Protein AF-A0A7C1TDV2-F1 (afdb_monomer_lite)

Foldseek 3Di:
DDPLVVQLVVLVVVLVVVVVVLVVPDDPDCDPVSVLVNVLSVLLSVLSNCVSVVNDDPVVNVVSVVVSVVSVVCVVPPDDDD

Structure (mmCIF, N/CA/C/O backbone):
data_AF-A0A7C1TDV2-F1
#
_entry.id   AF-A0A7C1TDV2-F1
#
loop_
_atom_site.group_PDB
_atom_site.id
_atom_site.type_symbol
_atom_site.label_atom_id
_atom_site.label_alt_id
_atom_site.label_comp_id
_atom_site.label_asym_id
_atom_site.label_entity_id
_atom_site.label_seq_id
_atom_site.pdbx_PDB_ins_code
_atom_site.Cartn_x
_atom_site.Cartn_y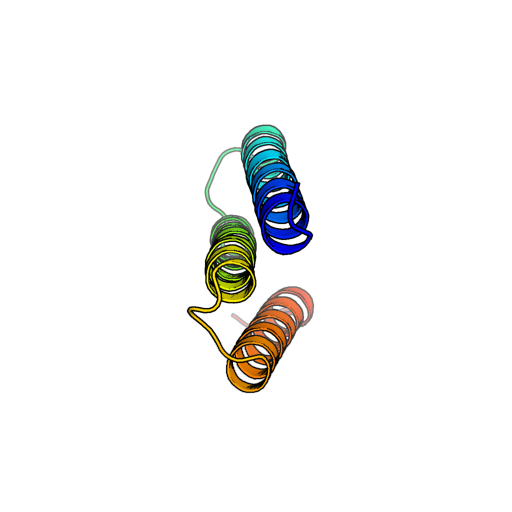
_atom_site.Cartn_z
_atom_site.occupancy
_atom_site.B_iso_or_equiv
_atom_site.auth_seq_id
_atom_site.auth_comp_id
_atom_site.auth_asym_id
_atom_site.auth_atom_id
_atom_site.pdbx_PDB_model_num
ATOM 1 N N . MET A 1 1 ? -18.024 14.392 11.977 1.00 56.44 1 MET A N 1
ATOM 2 C CA . MET A 1 1 ? -17.670 13.416 10.926 1.00 56.44 1 MET A CA 1
ATOM 3 C C . MET A 1 1 ? -16.663 12.468 11.557 1.00 56.44 1 MET A C 1
ATOM 5 O O . MET A 1 1 ? -15.621 12.937 11.993 1.00 56.44 1 MET A O 1
ATOM 9 N N . GLU A 1 2 ? -17.042 11.205 11.740 1.00 77.69 2 GLU A N 1
ATOM 10 C CA . GLU A 1 2 ? -16.269 10.193 12.481 1.00 77.69 2 GLU A CA 1
ATOM 11 C C . GLU A 1 2 ? -14.858 9.990 11.898 1.00 77.69 2 GLU A C 1
ATOM 13 O O . GLU A 1 2 ? -14.676 10.026 10.679 1.00 77.69 2 GLU A O 1
ATOM 18 N N . LEU A 1 3 ? -13.863 9.741 12.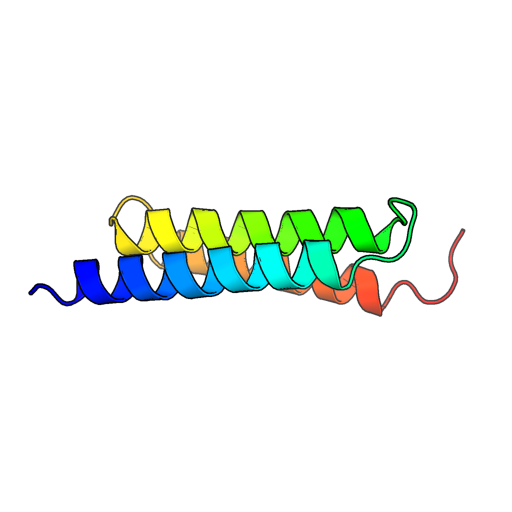758 1.00 81.06 3 LEU A N 1
ATOM 19 C CA . LEU A 1 3 ? -12.456 9.538 12.367 1.00 81.06 3 LEU A CA 1
ATOM 20 C C . LEU A 1 3 ? -12.292 8.395 11.345 1.00 81.06 3 LEU A C 1
ATOM 22 O O . LEU A 1 3 ? -11.461 8.474 10.444 1.00 81.06 3 LEU A O 1
ATOM 26 N N . SER A 1 4 ? -13.131 7.361 11.445 1.00 82.56 4 SER A N 1
ATOM 27 C CA . SER A 1 4 ? -13.177 6.225 10.516 1.00 82.56 4 SER A CA 1
ATOM 28 C C . SER A 1 4 ? -13.523 6.634 9.083 1.00 82.56 4 SER A C 1
ATOM 30 O O . SER A 1 4 ? -12.926 6.127 8.135 1.00 82.56 4 SER A O 1
ATOM 32 N N . HIS A 1 5 ? -14.436 7.593 8.912 1.00 88.19 5 HIS A N 1
ATOM 33 C CA . HIS A 1 5 ? -14.832 8.085 7.592 1.00 88.19 5 HIS A CA 1
ATOM 34 C C . HIS A 1 5 ? -13.709 8.902 6.955 1.00 88.19 5 HIS A C 1
ATOM 36 O O . HIS A 1 5 ? -13.430 8.743 5.769 1.00 88.19 5 HIS A O 1
ATOM 42 N N . TRP A 1 6 ? -13.018 9.721 7.751 1.00 91.81 6 TRP A N 1
ATOM 43 C CA . TRP A 1 6 ? -11.837 10.457 7.300 1.00 91.81 6 TRP A CA 1
ATOM 44 C C . TRP A 1 6 ? -10.690 9.529 6.905 1.00 91.81 6 TRP A C 1
ATOM 46 O O . TRP A 1 6 ? -10.074 9.740 5.862 1.00 91.81 6 TRP A O 1
ATOM 56 N N . LEU A 1 7 ? -10.433 8.483 7.695 1.00 93.00 7 LEU A N 1
ATOM 57 C CA . LEU A 1 7 ? -9.413 7.483 7.387 1.00 93.00 7 LEU A CA 1
ATOM 58 C C . LEU A 1 7 ? -9.736 6.745 6.082 1.00 93.00 7 LEU A C 1
ATOM 60 O O . LEU A 1 7 ? -8.883 6.628 5.206 1.00 93.00 7 LEU A O 1
ATOM 64 N N . MET A 1 8 ? -10.978 6.289 5.924 1.00 94.25 8 MET A N 1
ATOM 65 C CA . MET A 1 8 ? -11.424 5.590 4.720 1.00 94.25 8 MET A CA 1
ATOM 66 C C . MET A 1 8 ? -11.332 6.484 3.478 1.00 94.25 8 MET A C 1
ATOM 68 O O . MET A 1 8 ? -10.848 6.043 2.436 1.00 94.25 8 MET A O 1
ATOM 72 N N . LEU A 1 9 ? -11.724 7.755 3.602 1.00 95.31 9 LEU A N 1
ATOM 73 C CA . LEU A 1 9 ? -11.633 8.742 2.529 1.00 95.31 9 LEU A CA 1
ATOM 74 C C . LEU A 1 9 ? -10.175 9.050 2.159 1.00 95.31 9 LEU A C 1
ATOM 76 O O . LEU A 1 9 ? -9.848 9.108 0.975 1.00 95.31 9 LEU A O 1
ATOM 80 N N . ALA A 1 10 ? -9.281 9.168 3.144 1.00 95.38 10 ALA A N 1
ATOM 81 C CA . ALA A 1 10 ? -7.851 9.349 2.904 1.00 95.38 10 ALA A CA 1
ATOM 82 C C . ALA A 1 10 ? -7.239 8.152 2.159 1.00 95.38 10 ALA A C 1
ATOM 84 O O . ALA A 1 10 ? -6.521 8.346 1.177 1.00 95.38 10 ALA A O 1
ATOM 85 N N . ILE A 1 11 ? -7.561 6.922 2.573 1.00 95.94 11 ILE A N 1
ATOM 86 C CA . ILE A 1 11 ? -7.084 5.699 1.909 1.00 95.94 11 ILE A CA 1
ATOM 87 C C . ILE A 1 11 ? -7.635 5.611 0.485 1.00 95.94 11 ILE A C 1
ATOM 89 O O . ILE A 1 11 ? -6.887 5.297 -0.439 1.00 95.94 11 ILE A O 1
ATOM 93 N N . PHE A 1 12 ? -8.914 5.932 0.286 1.00 95.69 12 PHE A N 1
ATOM 94 C CA . PHE A 1 12 ? -9.529 5.935 -1.038 1.00 95.69 12 PHE A CA 1
ATOM 95 C C . PHE A 1 12 ? -8.856 6.941 -1.978 1.00 95.69 12 PHE A C 1
ATOM 97 O O . PHE A 1 12 ? -8.495 6.584 -3.099 1.00 95.69 12 PHE A O 1
ATOM 104 N N . ILE A 1 13 ? -8.636 8.178 -1.520 1.00 96.88 13 ILE A N 1
ATOM 105 C CA . ILE A 1 13 ? -7.975 9.216 -2.320 1.00 96.88 13 ILE A CA 1
ATOM 106 C C . ILE A 1 13 ? -6.525 8.827 -2.618 1.00 96.88 13 ILE A C 1
ATOM 108 O O . ILE A 1 13 ? -6.104 8.931 -3.767 1.00 96.88 13 ILE A O 1
ATOM 112 N N . LEU A 1 14 ? -5.767 8.345 -1.628 1.00 96.50 14 LEU A N 1
ATOM 113 C CA . LEU A 1 14 ? -4.376 7.921 -1.825 1.00 96.50 14 LEU A CA 1
ATOM 114 C C . LEU A 1 14 ? -4.266 6.727 -2.778 1.00 96.50 14 LEU A C 1
ATOM 116 O O . LEU A 1 14 ? -3.432 6.744 -3.684 1.00 96.50 14 LEU A O 1
ATOM 120 N N . GLY A 1 15 ? -5.118 5.715 -2.616 1.00 95.00 15 GLY A N 1
ATOM 121 C CA . GLY A 1 15 ? -5.171 4.555 -3.503 1.00 95.00 15 GLY A CA 1
ATOM 122 C C . GLY A 1 15 ? -5.585 4.936 -4.925 1.00 95.00 15 GLY A C 1
ATOM 123 O O . GLY A 1 15 ? -4.915 4.564 -5.889 1.00 95.00 15 GLY A O 1
ATOM 124 N N . GLY A 1 16 ? -6.628 5.756 -5.066 1.00 95.50 16 GLY A N 1
ATOM 125 C CA . GLY A 1 16 ? -7.093 6.270 -6.354 1.00 95.50 16 GLY A CA 1
ATOM 126 C C . GLY A 1 16 ? -6.041 7.125 -7.063 1.00 95.50 16 GLY A C 1
ATOM 127 O O . GLY A 1 16 ? -5.755 6.904 -8.239 1.00 95.50 16 GLY A O 1
ATOM 128 N N . ALA A 1 17 ? -5.399 8.049 -6.347 1.00 96.06 17 ALA A N 1
ATOM 129 C CA . ALA A 1 17 ? -4.314 8.867 -6.883 1.00 96.06 17 ALA A CA 1
ATOM 130 C C . ALA A 1 17 ? -3.101 8.015 -7.285 1.00 96.06 17 ALA A C 1
ATOM 132 O O . ALA A 1 17 ? -2.503 8.265 -8.330 1.00 96.06 17 ALA A O 1
ATOM 133 N N . SER A 1 18 ? -2.774 6.975 -6.510 1.00 94.12 18 SER A N 1
ATOM 134 C CA . SER A 1 18 ? -1.698 6.030 -6.836 1.00 94.12 18 SER A CA 1
ATOM 135 C C . SER A 1 18 ? -2.006 5.221 -8.095 1.00 94.12 18 SER A C 1
ATOM 137 O O . SER A 1 18 ? -1.120 5.039 -8.925 1.00 94.12 18 SER A O 1
ATOM 139 N N . LEU A 1 19 ? -3.258 4.786 -8.287 1.00 93.38 19 LEU A N 1
ATOM 140 C CA . LEU A 1 19 ? -3.698 4.122 -9.517 1.00 93.38 19 LEU A CA 1
ATOM 141 C C . LEU A 1 19 ? -3.614 5.061 -10.724 1.00 93.38 19 LEU A C 1
ATOM 143 O O . LEU A 1 19 ? -3.060 4.681 -11.753 1.00 93.38 19 LEU A O 1
ATOM 147 N N . ILE A 1 20 ? -4.106 6.296 -10.598 1.00 93.50 20 ILE A N 1
ATOM 148 C CA . ILE A 1 20 ? -3.996 7.302 -11.665 1.00 93.50 20 ILE A CA 1
ATOM 149 C C . ILE A 1 20 ? -2.521 7.552 -11.999 1.00 93.50 20 ILE A C 1
ATOM 151 O O . ILE A 1 20 ? -2.146 7.522 -13.170 1.00 93.50 2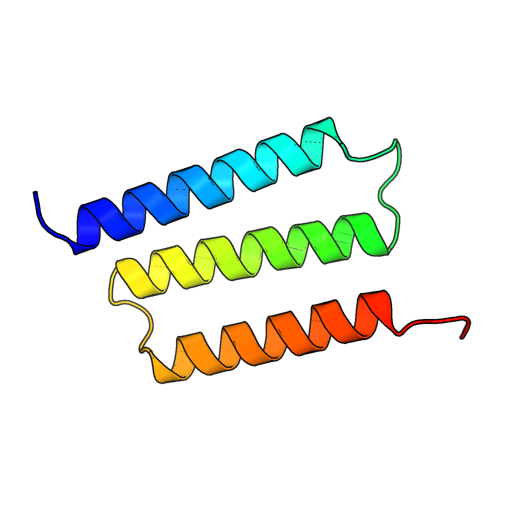0 ILE A O 1
ATOM 155 N N . GLY A 1 21 ? -1.680 7.753 -10.981 1.00 90.56 21 GLY A N 1
ATOM 156 C CA . GLY A 1 21 ? -0.238 7.912 -11.134 1.00 90.56 21 GLY A CA 1
ATOM 157 C C . GLY A 1 21 ? 0.375 6.734 -11.882 1.00 90.56 21 GLY A C 1
ATOM 158 O O . GLY A 1 21 ? 1.016 6.942 -12.905 1.00 90.56 21 GLY A O 1
ATOM 159 N N . PHE A 1 22 ? 0.088 5.508 -11.445 1.00 90.94 22 PHE A N 1
ATOM 160 C CA . PHE A 1 22 ? 0.549 4.277 -12.078 1.00 90.94 22 PHE A CA 1
ATOM 161 C C . PHE A 1 22 ? 0.152 4.188 -13.558 1.00 90.94 22 PHE A C 1
ATOM 163 O O . PHE A 1 22 ? 0.998 3.918 -14.406 1.00 90.94 22 PHE A O 1
ATOM 170 N N . PHE A 1 23 ? -1.109 4.454 -13.908 1.00 89.25 23 PHE A N 1
ATOM 171 C CA . PHE A 1 23 ? -1.556 4.383 -15.303 1.00 89.25 23 PHE A CA 1
ATOM 172 C C . PHE A 1 23 ? -0.991 5.502 -16.184 1.00 89.25 23 PHE A C 1
ATOM 174 O O . PHE A 1 23 ? -0.846 5.284 -17.387 1.00 89.25 23 PHE A O 1
ATOM 181 N N . LYS A 1 24 ? -0.654 6.666 -15.614 1.00 89.19 24 LYS A N 1
ATOM 182 C CA . LYS A 1 24 ? -0.002 7.764 -16.346 1.00 89.19 24 LYS A CA 1
ATOM 183 C C . LYS A 1 24 ? 1.507 7.572 -16.500 1.00 89.19 24 LYS A C 1
ATOM 185 O O . LYS A 1 24 ? 2.062 8.071 -17.472 1.00 89.19 24 LYS A O 1
ATOM 190 N N . THR A 1 25 ? 2.169 6.903 -15.555 1.00 85.00 25 THR A N 1
ATOM 191 C CA . THR A 1 25 ? 3.630 6.714 -15.564 1.00 85.00 25 THR A CA 1
ATOM 192 C C . THR A 1 25 ? 4.070 5.362 -16.107 1.00 85.00 25 THR A C 1
ATOM 194 O O . THR A 1 25 ? 5.251 5.203 -16.422 1.00 85.00 25 THR A O 1
ATOM 197 N N . LYS A 1 26 ? 3.161 4.385 -16.243 1.00 77.62 26 LYS A N 1
ATOM 198 C CA . LYS A 1 26 ? 3.505 3.097 -16.850 1.00 77.62 26 LYS A CA 1
ATOM 199 C C . LYS A 1 26 ? 3.999 3.312 -18.282 1.00 77.62 26 LYS A C 1
ATOM 201 O O . LYS A 1 26 ? 3.365 3.993 -19.085 1.00 77.62 26 LYS A O 1
ATOM 206 N N . THR A 1 27 ? 5.120 2.686 -18.604 1.00 71.38 27 THR A N 1
ATOM 207 C CA . THR A 1 27 ? 5.619 2.573 -19.975 1.00 71.38 27 THR A CA 1
ATOM 208 C C . THR A 1 27 ? 4.713 1.632 -20.782 1.00 71.38 27 THR A C 1
ATOM 210 O O . THR A 1 27 ? 3.945 0.851 -20.210 1.00 71.38 27 THR A O 1
ATOM 213 N N . GLU A 1 28 ? 4.743 1.719 -22.113 1.00 70.56 28 GLU A N 1
ATOM 214 C CA . GLU A 1 28 ? 3.977 0.804 -22.967 1.00 70.56 28 GLU A CA 1
ATOM 215 C C . GLU A 1 28 ? 4.457 -0.645 -22.771 1.00 70.56 28 GLU A C 1
ATOM 217 O O . GLU A 1 28 ? 5.645 -0.941 -22.868 1.00 70.56 28 GLU A O 1
ATOM 222 N N . GLY A 1 29 ? 3.516 -1.543 -22.457 1.00 62.53 29 GLY A N 1
ATOM 223 C CA . GLY A 1 29 ? 3.785 -2.934 -22.081 1.00 62.53 29 GLY A CA 1
ATOM 224 C C . GLY A 1 29 ? 3.689 -3.206 -20.572 1.00 62.53 29 GLY A C 1
ATOM 225 O O . GLY A 1 29 ? 4.105 -2.415 -19.727 1.00 62.53 29 GLY A O 1
ATOM 226 N N . PHE A 1 30 ? 3.122 -4.359 -20.206 1.00 67.19 30 PHE A N 1
ATOM 227 C CA . PHE A 1 30 ? 3.135 -4.856 -18.826 1.00 67.19 30 PHE A CA 1
ATOM 228 C C . PHE A 1 30 ? 4.429 -5.638 -18.585 1.00 67.19 30 PHE A C 1
ATOM 230 O O . PHE A 1 30 ? 4.484 -6.853 -18.756 1.00 67.19 30 PHE A O 1
ATOM 237 N N . GLY A 1 31 ? 5.494 -4.931 -18.205 1.00 68.88 31 GLY A N 1
ATOM 238 C CA . GLY A 1 31 ? 6.700 -5.577 -17.691 1.00 68.88 31 GLY A CA 1
ATOM 239 C C . GLY A 1 31 ? 6.431 -6.298 -16.363 1.00 68.88 31 GLY A C 1
ATOM 240 O O . GLY A 1 31 ? 5.463 -5.994 -15.660 1.00 68.88 31 GLY A O 1
ATOM 241 N N . ARG A 1 32 ? 7.326 -7.217 -15.969 1.00 70.69 32 ARG A N 1
ATOM 242 C CA . ARG A 1 32 ? 7.215 -7.990 -14.711 1.00 70.69 32 ARG A CA 1
ATOM 243 C C . ARG A 1 32 ? 6.987 -7.111 -13.473 1.00 70.69 32 ARG A C 1
ATOM 245 O O . ARG A 1 32 ? 6.227 -7.461 -12.572 1.00 70.69 32 ARG A O 1
ATOM 252 N N . PHE A 1 33 ? 7.619 -5.939 -13.455 1.00 79.62 33 PHE A N 1
ATOM 253 C CA . PHE A 1 33 ? 7.504 -4.978 -12.364 1.00 79.62 33 PHE A CA 1
ATOM 254 C C . PHE A 1 33 ? 6.202 -4.179 -12.421 1.00 79.62 33 PHE A C 1
ATOM 256 O O . PHE A 1 33 ? 5.611 -3.940 -11.379 1.00 79.62 33 PHE A O 1
ATOM 263 N N . THR A 1 34 ? 5.690 -3.865 -13.614 1.00 83.19 34 THR A N 1
ATOM 264 C CA . THR A 1 34 ? 4.421 -3.146 -13.806 1.00 83.19 34 THR A CA 1
ATOM 265 C C . THR A 1 34 ? 3.257 -3.899 -13.160 1.00 83.19 34 THR A C 1
ATOM 267 O O . THR A 1 34 ? 2.535 -3.335 -12.340 1.00 83.19 34 THR A O 1
ATOM 270 N N . THR A 1 35 ? 3.106 -5.195 -13.452 1.00 86.06 35 THR A N 1
ATOM 271 C CA . THR A 1 35 ? 2.048 -6.025 -12.846 1.00 86.06 35 THR A CA 1
ATOM 272 C C . THR A 1 35 ? 2.222 -6.144 -11.334 1.00 86.06 35 THR A C 1
ATOM 274 O O . THR A 1 35 ? 1.259 -6.024 -10.582 1.00 86.06 35 THR A O 1
ATOM 277 N N . SER A 1 36 ? 3.458 -6.330 -10.874 1.00 87.88 36 SER A N 1
ATOM 278 C CA . SER A 1 36 ? 3.759 -6.503 -9.453 1.00 87.88 36 SER A CA 1
ATOM 279 C C . SER A 1 36 ? 3.482 -5.230 -8.643 1.00 87.88 36 SER A C 1
ATOM 281 O O . SER A 1 36 ? 2.863 -5.291 -7.583 1.00 87.88 36 SER A O 1
ATOM 283 N N . THR A 1 37 ? 3.856 -4.061 -9.163 1.00 88.19 37 THR A N 1
ATOM 284 C CA . THR A 1 37 ? 3.543 -2.762 -8.554 1.00 88.19 37 THR A CA 1
ATOM 285 C C . THR A 1 37 ? 2.037 -2.503 -8.530 1.00 88.19 37 THR A C 1
ATOM 287 O O . THR A 1 37 ? 1.526 -2.040 -7.512 1.00 88.19 37 THR A O 1
ATOM 290 N N . LEU A 1 38 ? 1.305 -2.853 -9.595 1.00 90.50 38 LEU A N 1
ATOM 291 C CA . LEU A 1 38 ? -0.157 -2.750 -9.607 1.00 90.50 38 LEU A CA 1
ATOM 292 C C . LEU A 1 38 ? -0.792 -3.604 -8.504 1.00 90.50 38 LEU A C 1
ATOM 294 O O . LEU A 1 38 ? -1.663 -3.123 -7.780 1.00 90.50 38 LEU A O 1
ATOM 298 N N . LEU A 1 39 ? -0.334 -4.849 -8.345 1.00 91.62 39 LEU A N 1
ATOM 299 C CA . LEU A 1 39 ? -0.813 -5.743 -7.290 1.00 91.62 39 LEU A CA 1
ATOM 300 C C . LEU A 1 39 ? -0.542 -5.169 -5.898 1.00 91.62 39 LEU A C 1
ATOM 302 O O . LEU A 1 39 ? -1.436 -5.193 -5.059 1.00 91.62 39 LEU A O 1
ATOM 306 N N . VAL A 1 40 ? 0.640 -4.594 -5.661 1.00 93.06 40 VAL A N 1
ATOM 307 C CA . VAL A 1 40 ? 0.957 -3.924 -4.388 1.00 93.06 40 VAL A CA 1
ATOM 308 C C . VAL A 1 40 ? -0.009 -2.771 -4.112 1.00 93.06 40 VAL A C 1
ATOM 310 O O . VAL A 1 40 ? -0.582 -2.709 -3.024 1.00 93.06 40 VAL A O 1
ATOM 313 N N . ILE A 1 41 ? -0.233 -1.891 -5.095 1.00 94.12 41 ILE A N 1
ATOM 314 C CA . ILE A 1 41 ? -1.153 -0.751 -4.958 1.00 94.12 41 ILE A CA 1
ATOM 315 C C . ILE A 1 41 ? -2.562 -1.243 -4.611 1.00 94.12 41 ILE A C 1
ATOM 317 O O . ILE A 1 41 ? -3.187 -0.723 -3.684 1.00 94.12 41 ILE A O 1
ATOM 321 N N . LEU A 1 42 ? -3.053 -2.265 -5.316 1.00 94.88 42 LEU A N 1
ATOM 322 C CA . LEU A 1 42 ? -4.384 -2.823 -5.086 1.00 94.88 42 LEU A CA 1
ATOM 323 C C . LEU A 1 42 ? -4.502 -3.491 -3.714 1.00 94.88 42 LEU A C 1
ATOM 325 O O . LEU A 1 42 ? -5.445 -3.195 -2.982 1.00 94.88 42 LEU A O 1
ATOM 329 N N . VAL A 1 43 ? -3.547 -4.347 -3.342 1.00 96.06 43 VAL A N 1
ATOM 330 C CA . VAL A 1 43 ? -3.573 -5.077 -2.067 1.00 96.06 43 VAL A CA 1
ATOM 331 C C . VAL A 1 43 ? -3.568 -4.108 -0.890 1.00 96.06 43 VAL A C 1
ATOM 333 O O . VAL A 1 43 ? -4.404 -4.257 -0.004 1.00 96.06 43 VAL A O 1
ATOM 336 N N . VAL A 1 44 ? -2.692 -3.098 -0.892 1.00 96.06 44 VAL A N 1
ATOM 337 C CA . VAL A 1 44 ? -2.604 -2.106 0.196 1.00 96.06 44 VAL A CA 1
ATOM 338 C C . VAL A 1 44 ? -3.849 -1.222 0.257 1.00 96.06 44 VAL A C 1
ATOM 340 O O . VAL A 1 44 ? -4.341 -0.928 1.344 1.00 96.06 44 VAL A O 1
ATOM 343 N N . THR A 1 45 ? -4.388 -0.818 -0.896 1.00 96.75 45 THR A N 1
ATOM 344 C CA . THR A 1 45 ? -5.590 0.026 -0.937 1.00 96.75 45 THR A CA 1
ATOM 345 C C . THR A 1 45 ? -6.806 -0.733 -0.410 1.00 96.75 45 THR A C 1
ATOM 347 O O . THR A 1 45 ? -7.524 -0.230 0.451 1.00 96.75 45 THR A O 1
ATOM 350 N N . ILE A 1 46 ? -7.032 -1.960 -0.886 1.00 96.62 46 ILE A N 1
ATOM 351 C CA . ILE A 1 46 ? -8.192 -2.766 -0.488 1.00 96.62 46 ILE A CA 1
ATOM 352 C C . ILE A 1 46 ? -8.081 -3.179 0.982 1.00 96.62 46 ILE A C 1
ATOM 354 O O . ILE A 1 46 ? -9.051 -3.026 1.725 1.00 96.62 46 ILE A O 1
ATOM 358 N N . SER A 1 47 ? -6.915 -3.655 1.431 1.00 96.88 47 SER A N 1
ATOM 359 C CA . SER A 1 47 ? -6.720 -4.023 2.838 1.00 96.88 47 SER A CA 1
ATOM 360 C C . SER A 1 47 ? -6.850 -2.813 3.764 1.00 96.88 47 SER A C 1
ATOM 362 O O . SER A 1 47 ? -7.499 -2.913 4.802 1.00 96.88 47 SER A O 1
ATOM 364 N N . GLY A 1 48 ? -6.345 -1.646 3.353 1.00 96.12 48 GLY A N 1
ATOM 365 C CA . GLY A 1 48 ? -6.524 -0.390 4.075 1.00 96.12 48 GLY A CA 1
ATOM 366 C C . GLY A 1 48 ? -7.994 0.017 4.205 1.00 96.12 48 GLY A C 1
ATOM 367 O O . GLY A 1 48 ? -8.432 0.376 5.297 1.00 96.12 48 GLY A O 1
ATOM 368 N N . LEU A 1 49 ? -8.782 -0.085 3.129 1.00 96.19 49 LEU A N 1
ATOM 369 C CA . LEU A 1 49 ? -10.220 0.211 3.168 1.00 96.19 49 LEU A CA 1
ATOM 370 C C . LEU A 1 49 ? -10.978 -0.766 4.076 1.00 96.19 49 LEU A C 1
ATOM 372 O O . LEU A 1 49 ? -11.827 -0.344 4.861 1.00 96.19 49 LEU A O 1
ATOM 376 N N . LEU A 1 50 ? -10.649 -2.058 4.012 1.00 95.94 50 LEU A N 1
ATOM 377 C CA . LEU A 1 50 ? -11.239 -3.075 4.883 1.00 95.94 50 LEU A CA 1
ATOM 378 C C . LEU A 1 50 ? -10.860 -2.860 6.354 1.00 95.94 50 LEU A C 1
ATOM 380 O O . LEU A 1 50 ? -11.713 -3.011 7.228 1.00 95.94 50 LEU A O 1
ATOM 384 N N . TYR A 1 51 ? -9.619 -2.460 6.633 1.00 95.69 51 TYR A N 1
ATOM 385 C CA . TYR A 1 51 ? -9.165 -2.097 7.974 1.00 95.69 51 TYR A CA 1
ATOM 386 C C . TYR A 1 51 ? -9.906 -0.860 8.503 1.00 95.69 51 TYR A C 1
ATOM 388 O O . TYR A 1 51 ? -10.482 -0.903 9.588 1.00 95.69 51 TYR A O 1
ATOM 396 N N . ALA A 1 52 ? -9.992 0.213 7.710 1.00 94.50 52 ALA A N 1
ATOM 397 C CA . ALA A 1 52 ? -10.725 1.425 8.085 1.00 94.50 52 ALA A CA 1
ATOM 398 C C . ALA A 1 52 ? -12.234 1.181 8.280 1.00 94.50 52 ALA A C 1
ATOM 400 O O . ALA A 1 52 ? -12.872 1.860 9.083 1.00 94.50 52 ALA A O 1
ATOM 401 N N . GLY A 1 53 ? -12.800 0.199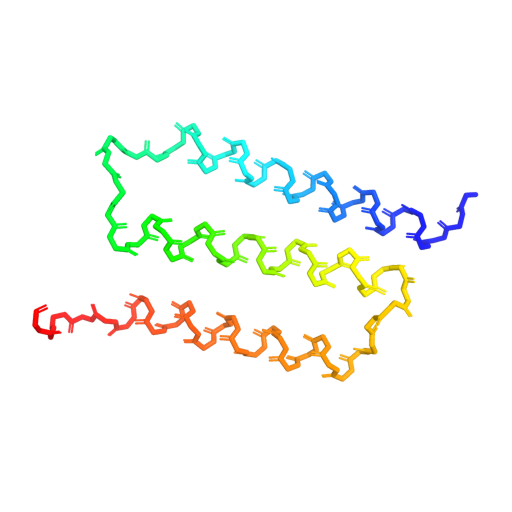 7.573 1.00 93.19 53 GLY A N 1
ATOM 402 C CA . GLY A 1 53 ? -14.182 -0.258 7.738 1.00 93.19 53 GLY A CA 1
ATOM 403 C C . GLY A 1 53 ? -14.399 -1.252 8.884 1.00 93.19 53 GLY A C 1
ATOM 404 O O . GLY A 1 53 ? -15.506 -1.777 9.013 1.00 93.19 53 GLY A O 1
ATOM 405 N N . GLY A 1 54 ? -13.366 -1.559 9.677 1.00 92.88 54 GLY A N 1
ATOM 406 C CA . GLY A 1 54 ? -13.437 -2.506 10.795 1.00 92.88 54 GLY A CA 1
ATOM 407 C C . GLY A 1 54 ? -13.653 -3.963 10.373 1.00 92.88 54 GLY A C 1
ATOM 408 O O . GLY A 1 54 ? -14.101 -4.776 11.175 1.00 92.88 54 GLY A O 1
ATOM 409 N N . LYS A 1 55 ? -13.386 -4.301 9.105 1.00 94.50 55 LYS A N 1
ATOM 410 C CA . LYS A 1 55 ? -13.500 -5.665 8.558 1.00 94.50 55 LYS A CA 1
ATOM 411 C C . LYS A 1 55 ? -12.214 -6.473 8.705 1.00 94.50 55 LYS A C 1
ATOM 413 O O . LYS A 1 55 ? -12.260 -7.694 8.605 1.00 94.50 55 LYS A O 1
ATOM 418 N N . LEU A 1 56 ? -11.085 -5.80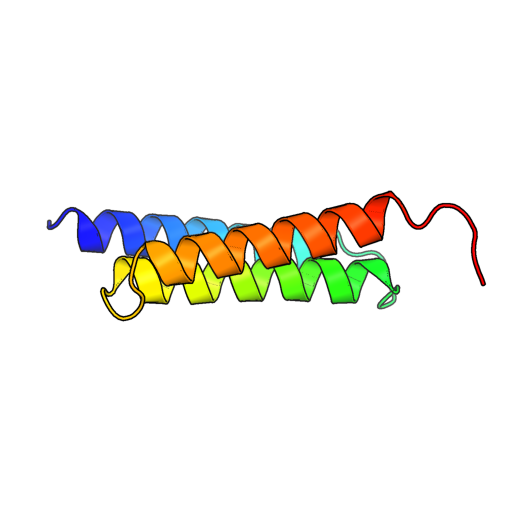1 8.923 1.00 94.50 56 LEU A N 1
ATOM 419 C CA . LEU A 1 56 ? -9.798 -6.422 9.221 1.00 94.50 56 LEU A CA 1
ATOM 420 C C . LEU A 1 56 ? -9.294 -5.945 10.578 1.00 94.50 56 LEU A C 1
ATOM 422 O O . LEU A 1 56 ? -9.280 -4.748 10.854 1.00 94.50 56 LEU A O 1
ATOM 426 N N . GLU A 1 57 ? -8.833 -6.884 11.399 1.00 95.94 57 GLU A N 1
ATOM 427 C CA . GLU A 1 57 ? -8.116 -6.569 12.631 1.00 95.94 57 GLU A CA 1
ATOM 428 C C . GLU A 1 57 ? -6.701 -6.058 12.341 1.00 95.94 57 GLU A C 1
ATOM 430 O O . GLU A 1 57 ? -6.075 -6.410 11.336 1.00 95.94 57 GLU A O 1
ATOM 435 N N . GLY A 1 58 ? -6.159 -5.274 13.276 1.00 94.62 58 GLY A N 1
ATOM 436 C CA . GLY A 1 58 ? -4.816 -4.705 13.160 1.00 94.62 58 GLY A CA 1
ATOM 437 C C . GLY A 1 58 ? -3.716 -5.755 12.994 1.00 94.62 58 GLY A C 1
ATOM 438 O O . GLY A 1 58 ? -2.791 -5.541 12.215 1.00 94.62 58 GLY A O 1
ATOM 439 N N . GLN A 1 59 ? -3.838 -6.918 13.643 1.00 96.00 59 GLN A N 1
ATOM 440 C CA . GLN A 1 59 ? -2.864 -8.004 13.495 1.00 96.00 59 GLN A CA 1
ATOM 441 C C . GLN A 1 59 ? -2.869 -8.591 12.076 1.00 96.00 59 GLN A C 1
ATOM 443 O O . GLN A 1 59 ? -1.811 -8.832 11.496 1.00 96.00 59 GLN A O 1
ATOM 448 N N . VAL A 1 60 ? -4.052 -8.769 11.480 1.00 95.94 60 VAL A N 1
ATOM 449 C CA . VAL A 1 60 ? -4.170 -9.243 10.094 1.00 95.94 60 VAL A CA 1
ATOM 450 C C . VAL A 1 60 ? -3.629 -8.192 9.127 1.00 95.94 60 VAL A C 1
ATOM 452 O O . VAL A 1 60 ? -2.886 -8.532 8.208 1.00 95.94 60 VAL A O 1
ATOM 455 N N . MET A 1 61 ? -3.921 -6.911 9.365 1.00 96.31 61 MET A N 1
ATOM 456 C CA . MET A 1 61 ? -3.375 -5.812 8.565 1.00 96.31 61 MET A CA 1
ATOM 457 C C . MET A 1 61 ? -1.840 -5.759 8.629 1.00 96.31 61 MET A C 1
ATOM 459 O O . MET A 1 61 ? -1.187 -5.596 7.599 1.00 96.31 61 MET A O 1
ATOM 463 N N . ALA A 1 62 ? -1.247 -5.965 9.808 1.00 96.50 62 ALA A N 1
ATOM 464 C CA . ALA A 1 62 ? 0.204 -6.032 9.971 1.00 96.50 62 ALA A CA 1
ATOM 465 C C . ALA A 1 62 ? 0.825 -7.177 9.151 1.00 96.50 62 ALA A C 1
ATOM 467 O O . ALA A 1 62 ? 1.837 -6.969 8.480 1.00 96.50 62 ALA A O 1
ATOM 468 N N . ASN A 1 63 ? 0.185 -8.351 9.124 1.00 96.81 63 ASN A N 1
ATOM 469 C CA . ASN A 1 63 ? 0.628 -9.479 8.299 1.00 96.81 63 ASN A CA 1
ATOM 470 C C . ASN A 1 63 ? 0.558 -9.159 6.798 1.00 96.81 63 ASN A C 1
ATOM 472 O O . ASN A 1 63 ? 1.478 -9.500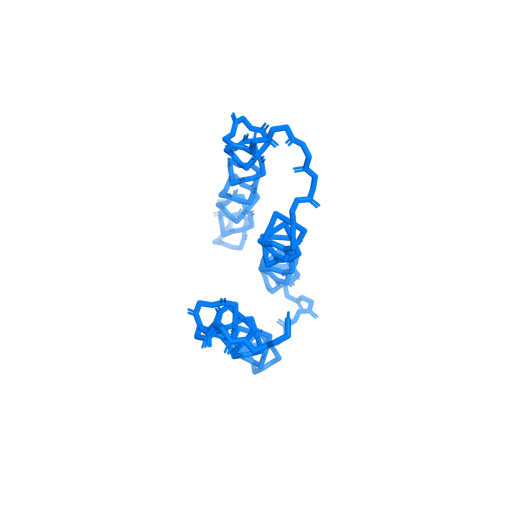 6.053 1.00 96.81 63 ASN A O 1
ATOM 476 N N . VAL A 1 64 ? -0.501 -8.474 6.350 1.00 96.19 64 VAL A N 1
ATOM 477 C CA . VAL A 1 64 ? -0.626 -8.025 4.954 1.00 96.19 64 VAL A CA 1
ATOM 478 C C . VAL A 1 64 ? 0.501 -7.056 4.599 1.00 96.19 64 VAL A C 1
ATOM 480 O O . VAL A 1 64 ? 1.157 -7.239 3.575 1.00 96.19 64 VAL A O 1
ATOM 483 N N . LEU A 1 65 ? 0.771 -6.060 5.448 1.00 95.44 65 LEU A N 1
ATOM 484 C CA . LEU A 1 65 ? 1.865 -5.110 5.226 1.00 95.44 65 LEU A CA 1
ATOM 485 C C . LEU A 1 65 ? 3.224 -5.811 5.186 1.00 95.44 65 LEU A C 1
ATOM 487 O O . LEU A 1 65 ? 4.029 -5.527 4.302 1.00 95.44 65 LEU A O 1
ATOM 491 N N . PHE A 1 66 ? 3.458 -6.769 6.083 1.00 95.56 66 PHE A N 1
ATOM 492 C CA . PHE A 1 66 ? 4.689 -7.552 6.096 1.00 95.56 66 PHE A CA 1
ATOM 493 C C . PHE A 1 66 ? 4.877 -8.346 4.796 1.00 95.56 66 PHE A C 1
ATOM 495 O O . PHE A 1 66 ? 5.948 -8.297 4.189 1.00 95.56 66 PHE A O 1
ATOM 502 N N . ALA A 1 67 ? 3.823 -9.013 4.315 1.00 94.56 67 ALA A N 1
ATOM 503 C CA . ALA A 1 67 ? 3.851 -9.734 3.046 1.00 94.56 67 ALA A CA 1
ATOM 504 C C . ALA A 1 67 ? 4.097 -8.796 1.852 1.00 94.56 67 ALA A C 1
ATOM 506 O O . ALA A 1 67 ? 4.902 -9.113 0.976 1.00 94.56 67 ALA A O 1
ATOM 507 N N . VAL A 1 68 ? 3.458 -7.622 1.833 1.00 94.12 68 VAL A N 1
ATOM 508 C CA . VAL A 1 68 ? 3.650 -6.610 0.784 1.00 94.12 68 VAL A CA 1
ATOM 509 C C . VAL A 1 68 ? 5.077 -6.063 0.788 1.00 94.12 68 VAL A C 1
ATOM 511 O O . VAL A 1 68 ? 5.677 -5.949 -0.278 1.00 94.12 68 VAL A O 1
ATOM 514 N N . PHE A 1 69 ? 5.646 -5.752 1.955 1.00 91.50 69 PHE A N 1
ATOM 515 C CA . PHE A 1 69 ? 7.029 -5.284 2.053 1.00 91.50 69 PHE A CA 1
ATOM 516 C C . PHE A 1 69 ? 8.030 -6.367 1.658 1.00 91.50 69 PHE A C 1
ATOM 518 O O . PHE A 1 69 ? 8.987 -6.065 0.948 1.00 91.50 69 PHE A O 1
ATOM 525 N N . GLY A 1 70 ? 7.792 -7.625 2.039 1.00 90.62 70 GLY A N 1
ATOM 526 C CA . GLY A 1 70 ? 8.598 -8.759 1.587 1.00 90.62 70 GLY A CA 1
ATOM 527 C C . GLY A 1 70 ? 8.529 -8.951 0.071 1.00 90.62 70 GLY A C 1
ATOM 528 O O . GLY A 1 70 ? 9.561 -9.101 -0.582 1.00 90.62 70 GLY A O 1
ATOM 529 N N . PHE A 1 71 ? 7.329 -8.863 -0.507 1.00 89.94 71 PHE A N 1
ATOM 530 C CA . PHE A 1 71 ? 7.124 -8.939 -1.952 1.00 89.94 71 PHE A CA 1
ATOM 531 C C . PHE A 1 71 ? 7.822 -7.786 -2.681 1.00 89.94 71 PHE A C 1
ATOM 533 O O . PHE A 1 71 ? 8.612 -8.028 -3.589 1.00 89.94 71 PHE A O 1
ATOM 540 N N . ALA A 1 72 ? 7.607 -6.542 -2.244 1.00 86.81 72 ALA A N 1
ATOM 541 C CA . ALA A 1 72 ? 8.263 -5.366 -2.807 1.00 86.81 72 ALA A CA 1
ATOM 542 C C . ALA A 1 72 ? 9.792 -5.450 -2.677 1.00 86.81 72 ALA A C 1
ATOM 544 O O . ALA A 1 72 ? 10.503 -5.190 -3.646 1.00 86.81 72 ALA A O 1
ATOM 545 N N . GLY A 1 73 ? 10.300 -5.883 -1.520 1.00 84.62 73 GLY A N 1
ATOM 546 C CA . GLY A 1 73 ? 11.717 -6.157 -1.301 1.00 84.62 73 GLY A CA 1
ATOM 547 C C . GLY A 1 73 ? 12.261 -7.175 -2.303 1.00 84.62 73 GLY A C 1
ATOM 548 O O . GLY A 1 73 ? 13.270 -6.902 -2.944 1.00 84.62 73 GLY A O 1
ATOM 549 N N . GLY A 1 74 ? 11.555 -8.289 -2.517 1.00 83.00 74 GLY A N 1
ATOM 550 C CA . GLY A 1 74 ? 11.902 -9.301 -3.519 1.00 83.00 74 GLY A CA 1
ATOM 551 C C . GLY A 1 74 ? 11.925 -8.770 -4.957 1.00 83.00 74 GLY A C 1
ATOM 552 O O . GLY A 1 74 ? 12.775 -9.178 -5.746 1.00 83.00 74 GLY A O 1
ATOM 553 N N . LEU A 1 75 ? 11.054 -7.815 -5.301 1.00 79.88 75 LEU A N 1
ATOM 554 C CA . LEU A 1 75 ? 11.095 -7.151 -6.609 1.00 79.88 75 LEU A CA 1
ATOM 555 C C . LEU A 1 75 ? 12.383 -6.332 -6.787 1.00 79.88 75 LEU A C 1
ATOM 557 O O . LEU A 1 75 ? 13.010 -6.412 -7.841 1.00 79.88 75 LEU A O 1
ATOM 561 N N . PHE A 1 76 ? 12.800 -5.569 -5.771 1.00 72.19 76 PHE A N 1
ATOM 562 C CA . PHE A 1 76 ? 13.998 -4.722 -5.851 1.00 72.19 76 PHE A CA 1
ATOM 563 C C . PHE A 1 76 ? 15.310 -5.503 -5.712 1.00 72.19 76 PHE A C 1
ATOM 565 O O . PHE A 1 76 ? 16.322 -5.109 -6.292 1.00 72.19 76 PHE A O 1
ATOM 572 N N . THR A 1 77 ? 15.311 -6.603 -4.957 1.00 77.06 77 THR A N 1
ATOM 573 C CA . THR A 1 77 ? 16.502 -7.436 -4.729 1.00 77.06 77 THR A CA 1
ATOM 574 C C . THR A 1 77 ? 16.667 -8.556 -5.749 1.00 77.06 77 THR A C 1
ATOM 576 O O . THR A 1 77 ? 17.710 -9.210 -5.740 1.00 77.06 77 THR A O 1
ATOM 579 N N . SER A 1 78 ? 15.714 -8.741 -6.673 1.00 64.19 78 SER A N 1
ATOM 580 C CA . SER A 1 78 ? 15.875 -9.576 -7.871 1.00 64.19 78 SER A CA 1
ATOM 581 C C . SER A 1 78 ? 16.887 -8.932 -8.837 1.00 64.19 78 SER A C 1
ATOM 583 O O . SER A 1 78 ? 16.570 -8.436 -9.921 1.00 64.19 78 SER A O 1
ATOM 585 N N . LYS A 1 79 ? 18.146 -8.888 -8.398 1.00 57.28 79 LYS A N 1
ATOM 586 C CA . LYS A 1 79 ? 19.331 -8.545 -9.172 1.00 57.28 79 LYS A CA 1
ATOM 587 C C . LYS A 1 79 ? 19.754 -9.827 -9.891 1.00 57.28 79 LYS A C 1
ATOM 589 O O . LYS A 1 79 ? 20.217 -10.747 -9.234 1.00 57.28 79 LYS A O 1
ATOM 594 N N . ASN A 1 80 ? 19.571 -9.871 -11.212 1.00 60.06 80 ASN A N 1
ATOM 595 C CA . ASN A 1 80 ? 20.061 -10.913 -12.128 1.00 60.06 80 ASN A CA 1
ATOM 596 C C . ASN A 1 80 ? 19.921 -12.369 -11.638 1.00 60.06 80 ASN A C 1
ATOM 598 O O . ASN A 1 80 ? 20.854 -12.932 -11.072 1.00 60.06 80 ASN A O 1
ATOM 602 N N . GLY A 1 81 ? 18.803 -13.019 -11.955 1.00 52.09 81 GLY A N 1
ATOM 603 C CA . GLY A 1 81 ? 18.657 -14.464 -11.784 1.00 52.09 81 GLY A CA 1
ATOM 604 C C . GLY A 1 81 ? 17.468 -14.984 -12.579 1.00 52.09 81 GLY A C 1
ATOM 605 O O . GLY A 1 81 ? 16.344 -14.894 -12.092 1.00 52.09 81 GLY A O 1
ATOM 606 N N . ASN A 1 82 ? 17.779 -15.513 -13.768 1.00 42.06 82 ASN A N 1
ATOM 607 C CA . ASN A 1 82 ? 16.930 -15.988 -14.874 1.00 42.06 82 ASN A CA 1
ATOM 608 C C . ASN A 1 82 ? 16.316 -14.907 -15.771 1.00 42.06 82 ASN A C 1
ATOM 610 O O . ASN A 1 82 ? 15.300 -14.280 -15.395 1.00 42.06 82 ASN A O 1
#

pLDDT: mean 87.15, std 12.21, range [42.06, 96.88]

Sequence (82 aa):
MELSHWLMLAIFILGGASLIGFFKTKTEGFGRFTTSTLLVILVVTISGLLYAGGKLEGQVMANVLFAVFGFAGGLFTSKNGN

Secondary structure (DSSP, 8-state):
--HHHHHHHHHHHHHHHHHHHHHHHPPSS--HHHHHHHHHHHHHHHHHHHHHTTSS-HHHHHHHHHHHHHHHHHHHH--S--

Radius of gyration: 14.71 Å; chains: 1; bounding box: 38×29×36 Å